Protein AF-A0A8T3AMX6-F1 (afdb_monomer_lite)

pLDDT: mean 72.96, std 14.66, range [39.31, 93.38]

Organism: Dendrobium nobile (NCBI:txid94219)

Radius of gyration: 15.53 Å; chains: 1; bounding box: 40×34×37 Å

Sequence (129 aa):
MVLRRCLKIVDELSKRNIHVQDNPCSFCRICSKTLSHLMFECDFHFMVLTRLISSFQNFYLRPTISQDLEHNRGFSVAKNLKSSTLFILNAIIYFLGTERNNRRFNSSVVFTATLSNKISRAIKRVSPK

Secondary structure (DSSP, 8-state):
-HHHHHHHHHHHHHHTT------S-TTTSSS---HHIIIII-HHHHHHHHHH-GGGGG-SS---HHHHHHHHHHS---HHHHHHHHHHHHHHHHHHHHHHHHHHHS-----HHHHHHHHHHHHHHHS--

Foldseek 3Di:
DVVVVVVVVCVVCVVVVNHPPCPPPLQPNPHRDDPCCCQFNRVLLLLLVCLQDVVCVPDPGNDRPVNVLVVVVPDPPPPVVVVLVVVLVSLSVVLVVVQSVCVVPVVDHDGSVRSSVVSVVVSVVPDDD

Structure (mmCIF, N/CA/C/O backbone):
data_AF-A0A8T3AMX6-F1
#
_entry.id   AF-A0A8T3AMX6-F1
#
loop_
_atom_site.group_PDB
_atom_site.id
_atom_site.type_symbol
_atom_site.label_atom_id
_atom_site.label_alt_id
_atom_site.label_comp_id
_atom_site.label_asym_id
_atom_site.label_entity_id
_atom_site.label_seq_id
_atom_site.pdbx_PDB_ins_code
_atom_site.Cartn_x
_atom_site.Cartn_y
_atom_site.Cartn_z
_atom_site.occupancy
_atom_site.B_iso_or_equiv
_atom_site.auth_seq_id
_atom_site.auth_comp_id
_atom_site.auth_asym_id
_atom_site.auth_atom_id
_atom_site.pdbx_PDB_model_num
ATOM 1 N N . MET A 1 1 ? 7.291 2.669 12.989 1.00 51.75 1 MET A N 1
ATOM 2 C CA . MET A 1 1 ? 6.581 2.602 11.691 1.00 51.75 1 MET A CA 1
ATOM 3 C C . MET A 1 1 ? 7.276 1.619 10.768 1.00 51.75 1 MET A C 1
ATOM 5 O O . MET A 1 1 ? 8.495 1.697 10.628 1.00 51.75 1 MET A O 1
ATOM 9 N N . VAL A 1 2 ? 6.507 0.726 10.141 1.00 55.97 2 VAL A N 1
ATOM 10 C CA . VAL A 1 2 ? 6.992 -0.290 9.183 1.00 55.97 2 VAL A CA 1
ATOM 11 C C . VAL A 1 2 ? 7.769 0.343 8.021 1.00 55.97 2 VAL A C 1
ATOM 13 O O . VAL A 1 2 ? 8.802 -0.183 7.618 1.00 55.97 2 VAL A O 1
ATOM 16 N N . LEU A 1 3 ? 7.366 1.539 7.581 1.00 57.41 3 LEU A N 1
ATOM 17 C CA . LEU A 1 3 ? 8.015 2.282 6.497 1.00 57.41 3 LEU A CA 1
ATOM 18 C C . LEU A 1 3 ? 9.514 2.545 6.735 1.00 57.41 3 LEU A C 1
ATOM 20 O O . LEU A 1 3 ? 10.331 2.327 5.844 1.00 57.41 3 LEU A O 1
ATOM 24 N N . ARG A 1 4 ? 9.900 2.924 7.964 1.00 55.91 4 ARG A N 1
ATOM 25 C CA . ARG A 1 4 ? 11.317 3.118 8.331 1.00 55.91 4 ARG A CA 1
ATOM 26 C C . ARG A 1 4 ? 12.122 1.819 8.245 1.00 55.91 4 ARG A C 1
ATOM 28 O O . ARG A 1 4 ? 13.313 1.868 7.969 1.00 55.91 4 ARG A O 1
ATOM 35 N N . ARG A 1 5 ? 11.496 0.659 8.482 1.00 58.81 5 ARG A N 1
ATOM 36 C CA . ARG A 1 5 ? 12.158 -0.648 8.333 1.00 58.81 5 ARG A CA 1
ATOM 37 C C . ARG A 1 5 ? 12.311 -1.029 6.860 1.00 58.81 5 ARG A C 1
ATOM 39 O O . ARG A 1 5 ? 13.354 -1.554 6.496 1.00 58.81 5 ARG A O 1
ATOM 46 N N . CYS A 1 6 ? 11.330 -0.714 6.014 1.00 59.69 6 CYS A N 1
ATOM 47 C CA . CYS A 1 6 ? 11.434 -0.934 4.569 1.00 59.69 6 CYS A CA 1
ATOM 48 C C . CYS A 1 6 ? 12.586 -0.141 3.934 1.00 59.69 6 CYS A C 1
ATOM 50 O O . CYS A 1 6 ? 13.272 -0.684 3.075 1.00 59.69 6 CYS A O 1
ATOM 52 N N . LEU A 1 7 ? 12.816 1.102 4.374 1.00 59.62 7 LEU A N 1
ATOM 53 C CA . LEU A 1 7 ? 13.938 1.929 3.910 1.00 59.62 7 LEU A CA 1
ATOM 54 C C . LEU A 1 7 ? 15.291 1.354 4.349 1.00 59.62 7 LEU A C 1
ATOM 56 O O . LEU A 1 7 ? 16.163 1.161 3.512 1.00 59.62 7 LEU A O 1
ATOM 60 N N . LYS A 1 8 ? 15.412 0.938 5.618 1.00 64.56 8 LYS A N 1
ATOM 61 C CA . LYS A 1 8 ? 16.628 0.275 6.119 1.00 64.56 8 LYS A CA 1
ATOM 62 C C . LYS A 1 8 ? 17.006 -0.974 5.320 1.00 64.56 8 LYS A C 1
ATOM 64 O O . LYS A 1 8 ? 18.181 -1.217 5.112 1.00 64.56 8 LYS A O 1
ATOM 69 N N . ILE A 1 9 ? 16.033 -1.766 4.864 1.00 66.69 9 ILE A N 1
ATOM 70 C CA . ILE A 1 9 ? 16.322 -2.960 4.052 1.00 66.69 9 ILE A CA 1
ATOM 71 C C . ILE A 1 9 ? 16.960 -2.573 2.712 1.00 66.69 9 ILE A C 1
ATOM 73 O O . ILE A 1 9 ? 17.858 -3.269 2.255 1.00 66.69 9 ILE A O 1
ATOM 77 N N . VAL A 1 10 ? 16.523 -1.475 2.089 1.00 65.62 10 VAL A N 1
ATOM 78 C CA . VAL A 1 10 ? 17.135 -0.993 0.841 1.00 65.62 10 VAL A CA 1
ATOM 79 C C . VAL A 1 10 ? 18.579 -0.561 1.093 1.00 65.62 10 VAL A C 1
ATOM 81 O O . VAL A 1 10 ? 19.466 -1.008 0.372 1.00 65.62 10 VAL A O 1
ATOM 84 N N . ASP A 1 11 ? 18.820 0.206 2.158 1.00 66.56 11 ASP A N 1
ATOM 85 C CA . ASP A 1 11 ? 20.166 0.661 2.525 1.00 66.56 11 ASP A CA 1
ATOM 86 C C . ASP A 1 11 ? 21.108 -0.520 2.825 1.00 66.56 11 ASP A C 1
ATOM 88 O O . ASP A 1 11 ? 22.242 -0.559 2.350 1.00 66.56 11 ASP A O 1
ATOM 92 N N . GLU A 1 12 ? 20.635 -1.524 3.572 1.00 77.31 12 GLU A N 1
ATOM 93 C CA . GLU A 1 12 ? 21.416 -2.723 3.902 1.00 77.31 12 GLU A CA 1
ATOM 94 C C . GLU A 1 12 ? 21.702 -3.613 2.681 1.00 77.31 12 GLU A C 1
ATOM 96 O O . GLU A 1 12 ? 22.755 -4.250 2.621 1.00 77.31 12 GLU A O 1
ATOM 101 N N . LEU A 1 13 ? 20.806 -3.657 1.691 1.00 73.62 13 LEU A N 1
ATOM 102 C CA . LEU A 1 13 ? 21.051 -4.364 0.428 1.00 73.62 13 LEU A CA 1
ATOM 103 C C . LEU A 1 13 ? 22.082 -3.624 -0.434 1.00 73.62 13 LEU A C 1
ATOM 105 O O . LEU A 1 13 ? 22.991 -4.262 -0.969 1.00 73.62 13 LEU A O 1
ATOM 109 N N . SER A 1 14 ? 22.009 -2.291 -0.490 1.00 76.38 14 SER A N 1
ATOM 110 C CA . SER A 1 14 ? 23.008 -1.463 -1.177 1.00 76.38 14 SER A CA 1
ATOM 111 C C . SER A 1 14 ? 24.403 -1.613 -0.572 1.00 76.38 14 SER A C 1
ATOM 113 O O . SER A 1 14 ? 25.362 -1.772 -1.321 1.00 76.38 14 SER A O 1
ATOM 115 N N . LYS A 1 15 ? 24.533 -1.673 0.763 1.00 82.69 15 LYS A N 1
ATOM 116 C CA . LYS A 1 15 ? 25.822 -1.954 1.435 1.00 82.69 15 LYS A CA 1
ATOM 117 C C . LYS A 1 15 ? 26.449 -3.287 1.016 1.00 82.69 15 LYS A C 1
ATOM 119 O O . LYS A 1 15 ? 27.660 -3.448 1.104 1.00 82.69 15 LYS A O 1
ATOM 124 N N . ARG A 1 16 ? 25.636 -4.244 0.565 1.00 83.81 16 ARG A N 1
ATOM 125 C CA . ARG A 1 16 ? 26.075 -5.564 0.084 1.00 83.81 16 ARG A CA 1
ATOM 126 C C . ARG A 1 16 ? 26.271 -5.607 -1.435 1.00 83.81 16 ARG A C 1
ATOM 128 O O . ARG A 1 16 ? 26.359 -6.693 -1.994 1.00 83.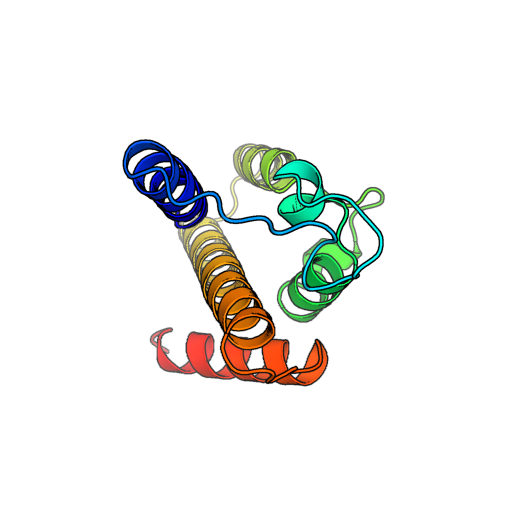81 16 ARG A O 1
ATOM 135 N N . ASN A 1 17 ? 26.303 -4.452 -2.106 1.00 78.62 17 ASN A N 1
ATOM 136 C CA . ASN A 1 17 ? 26.333 -4.311 -3.567 1.00 78.62 17 ASN A CA 1
ATOM 137 C C . ASN A 1 17 ? 25.135 -4.947 -4.299 1.00 78.62 17 ASN A C 1
ATOM 139 O O . ASN A 1 17 ? 25.152 -5.086 -5.524 1.00 78.62 17 ASN A O 1
ATOM 143 N N . ILE A 1 18 ? 24.056 -5.277 -3.581 1.00 76.19 18 ILE A N 1
ATOM 144 C CA . ILE A 1 18 ? 22.830 -5.815 -4.170 1.00 76.19 18 ILE A CA 1
ATOM 145 C C . ILE A 1 18 ? 21.960 -4.634 -4.594 1.00 76.19 18 ILE A C 1
ATOM 147 O O . ILE A 1 18 ? 21.160 -4.098 -3.824 1.00 76.19 18 ILE A O 1
ATOM 151 N N . HIS A 1 19 ? 22.124 -4.226 -5.849 1.00 68.44 19 HIS A N 1
ATOM 152 C CA . HIS A 1 19 ? 21.363 -3.132 -6.436 1.00 68.44 19 HIS A CA 1
ATOM 153 C C . HIS A 1 19 ? 19.991 -3.629 -6.883 1.00 68.44 19 HIS A C 1
ATOM 155 O O . HIS A 1 19 ? 19.812 -4.247 -7.932 1.00 68.44 19 HIS A O 1
ATOM 161 N N . VAL A 1 20 ? 18.991 -3.345 -6.056 1.00 67.25 20 VAL A N 1
ATOM 162 C CA . VAL A 1 20 ? 17.591 -3.658 -6.328 1.00 67.25 20 VAL A CA 1
ATOM 163 C C . VAL A 1 20 ? 17.067 -2.663 -7.368 1.00 67.25 20 VAL A C 1
ATOM 165 O O . VAL A 1 20 ? 16.444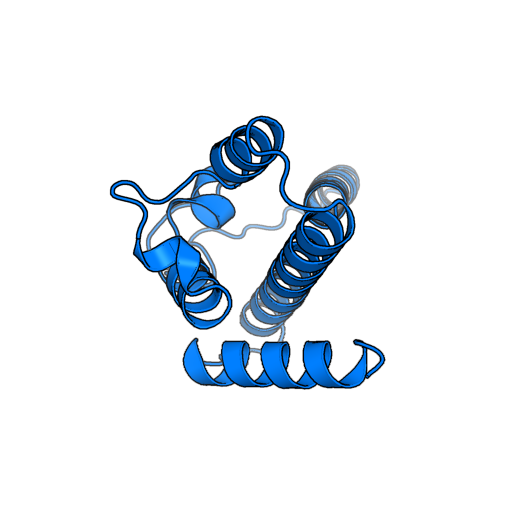 -1.662 -7.020 1.00 67.25 20 VAL A O 1
ATOM 168 N N . GLN A 1 21 ? 17.309 -2.927 -8.657 1.00 63.44 21 GLN A N 1
ATOM 169 C CA . GLN A 1 21 ? 16.654 -2.180 -9.736 1.00 63.44 21 GLN A CA 1
ATOM 170 C C . GLN A 1 21 ? 15.151 -2.443 -9.626 1.00 63.44 21 GLN A C 1
ATOM 172 O O . GLN A 1 21 ? 14.704 -3.584 -9.721 1.00 63.44 21 GLN A O 1
ATOM 177 N N . ASP A 1 22 ? 14.373 -1.432 -9.267 1.00 64.19 22 ASP A N 1
ATOM 178 C CA . ASP A 1 22 ? 12.923 -1.543 -9.065 1.00 64.19 22 ASP A CA 1
ATOM 179 C C . ASP A 1 22 ? 12.235 -0.395 -9.799 1.00 64.19 22 ASP A C 1
ATOM 181 O O . ASP A 1 22 ? 11.414 0.331 -9.242 1.00 64.19 22 ASP A O 1
ATOM 185 N N . ASN A 1 23 ? 12.674 -0.203 -11.042 1.00 65.88 23 ASN A N 1
ATOM 186 C CA . ASN A 1 23 ? 12.184 0.799 -11.963 1.00 65.88 23 ASN A CA 1
ATOM 187 C C . ASN A 1 23 ? 11.740 0.079 -13.246 1.00 65.88 23 ASN A C 1
ATOM 189 O O . ASN A 1 23 ? 12.557 -0.644 -13.818 1.00 65.88 23 ASN A O 1
ATOM 193 N N . PRO A 1 24 ? 10.489 0.254 -13.699 1.00 75.50 24 PRO A N 1
ATOM 194 C CA . PRO A 1 24 ? 9.426 1.086 -13.118 1.00 75.50 24 PRO A CA 1
ATOM 195 C C . PRO A 1 24 ? 8.737 0.448 -11.889 1.00 75.50 24 PRO A C 1
ATOM 197 O O . PRO A 1 24 ? 8.916 -0.733 -11.595 1.00 75.50 24 PRO A O 1
ATOM 200 N N . CYS A 1 25 ? 7.932 1.232 -11.159 1.00 81.81 25 CYS A N 1
ATOM 201 C CA . CYS A 1 25 ? 7.184 0.795 -9.971 1.00 81.81 25 CYS A CA 1
ATOM 202 C C . CYS A 1 25 ? 6.411 -0.519 -10.205 1.00 81.81 25 CYS A C 1
ATOM 204 O O . CYS A 1 25 ? 5.604 -0.614 -11.126 1.00 81.81 25 CYS A O 1
ATOM 206 N N . SER A 1 26 ? 6.558 -1.516 -9.325 1.00 83.38 26 SER A N 1
ATOM 207 C CA . SER A 1 26 ? 5.933 -2.844 -9.502 1.00 83.38 26 SER A CA 1
ATOM 208 C C . SER A 1 26 ? 4.392 -2.831 -9.450 1.00 83.38 26 SER A C 1
ATOM 210 O O . SER A 1 26 ? 3.743 -3.832 -9.766 1.00 83.38 26 SER A O 1
ATOM 212 N N . PHE A 1 27 ? 3.791 -1.712 -9.033 1.00 84.25 27 PHE A N 1
ATOM 213 C CA . PHE A 1 27 ? 2.343 -1.530 -8.990 1.00 84.25 27 PHE A CA 1
ATOM 214 C C . PHE A 1 27 ? 1.783 -0.883 -10.254 1.00 84.25 27 PHE A C 1
ATOM 216 O O . PHE A 1 27 ? 0.964 -1.507 -10.922 1.00 84.25 27 PHE A O 1
ATOM 223 N N . CYS A 1 28 ? 2.200 0.349 -10.564 1.00 81.44 28 CYS A N 1
ATOM 224 C CA . CYS A 1 28 ? 1.674 1.102 -11.706 1.00 81.44 28 CYS A CA 1
ATOM 225 C C . CYS A 1 28 ? 2.464 0.867 -12.997 1.00 81.44 28 CYS A C 1
ATOM 227 O O . CYS A 1 28 ? 1.948 1.160 -14.063 1.00 81.44 28 CYS A O 1
ATOM 229 N N . ARG A 1 29 ? 3.701 0.356 -12.915 1.00 81.62 29 ARG A N 1
ATOM 230 C CA . ARG A 1 29 ? 4.632 0.124 -14.036 1.00 81.62 29 ARG A CA 1
ATOM 231 C C . ARG A 1 29 ? 4.934 1.348 -14.913 1.00 81.62 29 ARG A C 1
ATOM 233 O O . ARG A 1 29 ? 5.564 1.195 -15.949 1.00 81.62 29 ARG A O 1
ATOM 240 N N . ILE A 1 30 ? 4.538 2.543 -14.477 1.00 77.38 30 ILE A N 1
ATOM 241 C CA . ILE A 1 30 ? 4.667 3.795 -15.234 1.00 77.38 30 ILE A CA 1
ATOM 242 C C . ILE A 1 30 ? 5.717 4.700 -14.588 1.00 77.38 30 ILE A C 1
ATOM 244 O O . ILE A 1 30 ? 6.685 5.100 -15.225 1.00 77.38 30 ILE A O 1
ATOM 248 N N . CYS A 1 31 ? 5.547 5.009 -13.302 1.00 75.56 31 CYS A N 1
ATOM 249 C CA . CYS A 1 31 ? 6.397 5.973 -12.613 1.00 75.56 31 CYS A CA 1
ATOM 250 C C . CYS A 1 31 ? 7.651 5.327 -12.026 1.00 75.56 31 CYS A C 1
ATOM 252 O O . CYS A 1 31 ? 7.682 4.128 -11.707 1.00 75.56 31 CYS A O 1
ATOM 254 N N . SER A 1 32 ? 8.665 6.164 -11.807 1.00 72.31 32 SER A N 1
ATOM 255 C CA . SER A 1 32 ? 9.842 5.754 -11.065 1.00 72.31 32 SER A CA 1
ATOM 256 C C . SER A 1 32 ? 9.486 5.452 -9.613 1.00 72.31 32 SER A C 1
ATOM 258 O O . SER A 1 32 ? 8.632 6.090 -8.988 1.00 72.31 32 SER A O 1
ATOM 260 N N . LYS A 1 33 ? 10.126 4.430 -9.054 1.00 69.44 33 LYS A N 1
ATOM 261 C CA . LYS A 1 33 ? 9.882 4.047 -7.669 1.00 69.44 33 LYS A CA 1
ATOM 262 C C . LYS A 1 33 ? 10.623 4.999 -6.735 1.00 69.44 33 LYS A C 1
ATOM 264 O O . LYS A 1 33 ? 11.755 4.746 -6.332 1.00 69.44 33 LYS A O 1
ATOM 269 N N . THR A 1 34 ? 9.939 6.055 -6.327 1.00 70.25 34 THR A N 1
ATOM 270 C CA . THR A 1 34 ? 10.358 6.908 -5.212 1.00 70.25 34 THR A CA 1
ATOM 271 C C . THR A 1 34 ? 9.516 6.607 -3.972 1.00 70.25 34 THR A C 1
ATOM 273 O O . THR A 1 34 ? 8.428 6.024 -4.053 1.00 70.25 34 THR A O 1
ATOM 276 N N . LEU A 1 35 ? 10.015 6.986 -2.792 1.00 68.06 35 LEU A N 1
ATOM 277 C CA . LEU A 1 35 ? 9.212 6.930 -1.568 1.00 68.06 35 LEU A CA 1
ATOM 278 C C . LEU A 1 35 ? 7.961 7.812 -1.701 1.00 68.06 35 LEU A C 1
ATOM 280 O O . LEU A 1 35 ? 6.886 7.383 -1.291 1.00 68.06 35 LEU A O 1
ATOM 284 N N . SER A 1 36 ? 8.106 8.989 -2.327 1.00 68.50 36 SER A N 1
ATOM 285 C CA . SER A 1 36 ? 6.986 9.877 -2.664 1.00 68.50 36 SER A CA 1
ATOM 286 C C . SER A 1 36 ? 5.955 9.147 -3.510 1.00 68.50 36 SER A C 1
ATOM 288 O O . SER A 1 36 ? 4.788 9.077 -3.135 1.00 68.50 36 SER A O 1
ATOM 290 N N . HIS A 1 37 ? 6.403 8.472 -4.570 1.00 76.19 37 HIS A N 1
ATOM 291 C CA . HIS A 1 37 ? 5.507 7.751 -5.451 1.00 76.19 37 HIS A CA 1
ATOM 292 C C . HIS A 1 37 ? 4.746 6.652 -4.709 1.00 76.19 37 HIS A C 1
AT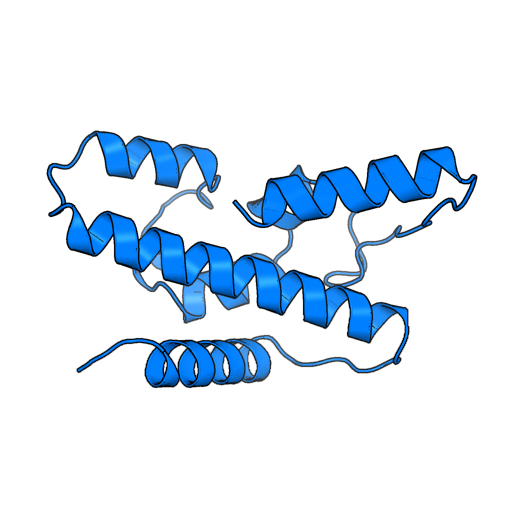OM 294 O O . HIS A 1 37 ? 3.520 6.605 -4.745 1.00 76.19 37 HIS A O 1
ATOM 300 N N . LEU A 1 38 ? 5.444 5.784 -3.973 1.00 70.62 38 LEU A N 1
ATOM 301 C CA . LEU A 1 38 ? 4.797 4.690 -3.246 1.00 70.62 38 LEU A CA 1
ATOM 302 C C . LEU A 1 38 ? 3.808 5.186 -2.186 1.00 70.62 38 LEU A C 1
ATOM 304 O O . LEU A 1 38 ? 2.779 4.548 -1.989 1.00 70.62 38 LEU A O 1
ATOM 308 N N . MET A 1 39 ? 4.099 6.301 -1.516 1.00 66.50 39 MET A N 1
ATOM 309 C CA . MET A 1 39 ? 3.256 6.814 -0.435 1.00 66.50 39 MET A CA 1
ATOM 310 C C . MET A 1 39 ? 2.113 7.704 -0.930 1.00 66.50 39 MET A C 1
ATOM 312 O O . MET A 1 39 ? 1.019 7.644 -0.371 1.00 66.50 39 MET A O 1
ATOM 316 N N . PHE A 1 40 ? 2.337 8.502 -1.975 1.00 65.62 40 PHE A N 1
ATOM 317 C CA . PHE A 1 40 ? 1.481 9.645 -2.308 1.00 65.62 40 PHE A CA 1
ATOM 318 C C . PHE A 1 40 ? 1.027 9.705 -3.761 1.00 65.62 40 PHE A C 1
ATOM 320 O O . PHE A 1 40 ? 0.062 10.405 -4.030 1.00 65.62 40 PHE A O 1
ATOM 327 N N . GLU A 1 41 ? 1.640 8.966 -4.688 1.00 72.81 41 GLU A N 1
ATOM 328 C CA . GLU A 1 41 ? 1.319 9.117 -6.122 1.00 72.81 41 GLU A CA 1
ATOM 329 C C . GLU A 1 41 ? 0.898 7.798 -6.783 1.00 72.81 41 GLU A C 1
ATOM 331 O O . GLU A 1 41 ? 0.164 7.796 -7.759 1.00 72.81 41 GLU A O 1
ATOM 336 N N . CYS A 1 42 ? 1.226 6.642 -6.213 1.00 85.06 42 CYS A N 1
ATOM 337 C CA . CYS A 1 42 ? 0.883 5.347 -6.789 1.00 85.06 42 CYS A CA 1
ATOM 338 C C . CYS A 1 42 ? -0.614 5.040 -6.635 1.00 85.06 42 CYS A C 1
ATOM 340 O O . CYS A 1 42 ? -1.070 4.772 -5.520 1.00 85.06 42 CYS A O 1
ATOM 342 N N . ASP A 1 43 ? -1.377 5.046 -7.729 1.00 86.19 43 ASP A N 1
ATOM 343 C CA . ASP A 1 43 ? -2.836 4.831 -7.712 1.00 86.19 43 ASP A CA 1
ATOM 344 C C . ASP A 1 43 ? -3.238 3.529 -7.031 1.00 86.19 43 ASP A C 1
ATOM 346 O O . ASP A 1 43 ? -4.163 3.499 -6.223 1.00 86.19 43 ASP A O 1
ATOM 350 N N . PHE A 1 44 ? -2.480 2.456 -7.269 1.00 87.81 44 PHE A N 1
ATOM 351 C CA . PHE A 1 44 ? -2.713 1.172 -6.615 1.00 87.81 44 PHE A CA 1
ATOM 352 C C . PHE A 1 44 ? -2.679 1.296 -5.085 1.00 87.81 44 PHE A C 1
ATOM 354 O O . PHE A 1 44 ? -3.540 0.755 -4.391 1.00 87.81 44 PHE A O 1
ATOM 361 N N . HIS A 1 45 ? -1.701 2.034 -4.556 1.00 85.31 45 HIS A N 1
ATOM 362 C CA . HIS A 1 45 ? -1.556 2.272 -3.121 1.00 85.31 45 HIS A CA 1
ATOM 363 C C . HIS A 1 45 ? -2.744 3.077 -2.580 1.00 85.31 45 HIS A C 1
ATOM 365 O O . HIS A 1 45 ? -3.336 2.703 -1.567 1.00 85.31 45 HIS A O 1
ATOM 371 N N . PHE A 1 46 ? -3.142 4.137 -3.291 1.00 84.00 46 PHE A N 1
ATOM 372 C CA . PHE A 1 46 ? -4.279 4.975 -2.905 1.00 84.00 46 PHE A CA 1
ATOM 373 C C . PHE A 1 46 ? -5.593 4.211 -2.885 1.00 84.00 46 PHE A C 1
ATOM 375 O O . PHE A 1 46 ? -6.376 4.323 -1.947 1.00 84.00 46 PHE A O 1
ATOM 382 N N . MET A 1 47 ? -5.823 3.404 -3.917 1.00 87.31 47 MET A N 1
ATOM 383 C CA . MET A 1 47 ? -7.028 2.604 -4.079 1.00 87.31 47 MET A CA 1
ATOM 384 C C . MET A 1 47 ? -7.185 1.555 -2.980 1.00 87.31 47 MET A C 1
ATOM 386 O O . MET A 1 47 ? -8.314 1.199 -2.644 1.00 87.31 47 MET A O 1
ATOM 390 N N . VAL A 1 48 ? -6.081 1.025 -2.447 1.00 88.44 48 VAL A N 1
ATOM 391 C CA . VAL A 1 48 ? -6.109 0.103 -1.302 1.00 88.44 48 VAL A CA 1
ATOM 392 C C . VAL A 1 48 ? -6.394 0.867 -0.014 1.00 88.44 48 VAL A C 1
ATOM 394 O O . VAL A 1 48 ? -7.193 0.407 0.800 1.00 88.44 48 VAL A O 1
ATOM 397 N N . LEU A 1 49 ? -5.780 2.040 0.150 1.00 84.81 49 LEU A N 1
ATOM 398 C CA . LEU A 1 49 ? -5.902 2.865 1.346 1.00 84.81 49 LEU A CA 1
ATOM 399 C C . LEU A 1 49 ? -7.317 3.447 1.509 1.00 84.81 49 LEU A C 1
ATOM 401 O O . LEU A 1 49 ? -7.936 3.253 2.550 1.00 84.81 49 LEU A O 1
ATOM 405 N N . THR A 1 50 ? -7.874 4.045 0.456 1.00 84.31 50 THR A N 1
ATOM 406 C CA . THR A 1 50 ? -9.246 4.597 0.431 1.00 84.31 50 THR A CA 1
ATOM 407 C C . THR A 1 50 ? -10.334 3.533 0.589 1.00 84.31 50 THR A C 1
ATOM 409 O O . THR A 1 50 ? -11.390 3.816 1.144 1.00 84.31 50 THR A O 1
ATOM 412 N N . ARG A 1 51 ? -10.079 2.286 0.164 1.00 86.81 51 ARG A N 1
ATOM 413 C CA . ARG A 1 51 ? -10.983 1.146 0.415 1.00 86.81 51 ARG A CA 1
ATOM 414 C C . ARG A 1 51 ? -11.014 0.700 1.875 1.00 86.81 51 ARG A C 1
ATOM 416 O O . ARG A 1 51 ? -11.977 0.062 2.285 1.00 86.81 51 ARG A O 1
ATOM 423 N N . LEU A 1 52 ? -9.944 0.950 2.628 1.00 84.12 52 LEU A N 1
ATOM 424 C CA . LEU A 1 52 ? -9.792 0.483 4.008 1.00 84.12 52 LEU A CA 1
ATOM 425 C C . LEU A 1 52 ? -10.063 1.577 5.035 1.00 84.12 52 LEU A C 1
ATOM 427 O O . LEU A 1 52 ? -10.481 1.274 6.148 1.00 84.12 52 LEU A O 1
ATOM 431 N N . ILE A 1 53 ? -9.836 2.833 4.661 1.00 80.38 53 ILE A N 1
ATOM 432 C CA . ILE A 1 53 ? -10.079 3.996 5.499 1.00 80.38 53 ILE A CA 1
ATOM 433 C C . ILE A 1 53 ? -10.926 4.975 4.684 1.00 80.38 53 ILE A C 1
ATOM 435 O O . ILE A 1 53 ? -10.407 5.772 3.906 1.00 80.38 53 ILE A O 1
ATOM 439 N N . SER A 1 54 ? -12.246 4.902 4.851 1.00 72.38 54 SER A N 1
ATOM 440 C CA . SER A 1 54 ? -13.202 5.721 4.094 1.00 72.38 54 SER A CA 1
ATOM 441 C C . SER A 1 54 ? -13.006 7.224 4.304 1.00 72.38 54 SER A C 1
ATOM 443 O O . SER A 1 54 ? -13.257 7.997 3.386 1.00 72.38 54 SER A O 1
ATOM 445 N N . SER A 1 55 ? -12.473 7.656 5.455 1.00 67.56 55 SER A N 1
ATOM 446 C CA . SER A 1 55 ? -12.166 9.072 5.702 1.00 67.56 55 SER A CA 1
ATOM 447 C C . SER A 1 55 ? -11.165 9.654 4.699 1.00 67.56 55 SER A C 1
ATOM 449 O O . SER A 1 55 ? -11.218 10.849 4.430 1.00 67.56 55 SER A O 1
ATOM 451 N N . PHE A 1 56 ? -10.312 8.826 4.082 1.00 67.62 56 PHE A N 1
ATOM 452 C CA . PHE A 1 56 ? -9.373 9.268 3.048 1.00 67.62 56 PHE A CA 1
ATOM 453 C C . PHE A 1 56 ? -10.043 9.652 1.724 1.00 67.62 56 PHE A C 1
ATOM 455 O O . PHE A 1 56 ? -9.408 10.305 0.901 1.00 67.62 56 PHE A O 1
ATOM 462 N N . GLN A 1 57 ? -11.307 9.271 1.507 1.00 64.69 57 GLN A N 1
ATOM 463 C CA . GLN A 1 57 ? -12.076 9.688 0.329 1.00 64.69 57 GLN A CA 1
ATOM 464 C C . GLN A 1 57 ? -12.531 11.151 0.414 1.00 64.69 57 GLN A C 1
ATOM 466 O O . GLN A 1 57 ? -12.771 11.767 -0.617 1.00 64.69 57 GLN A O 1
ATOM 471 N N . ASN A 1 58 ? -12.618 11.709 1.626 1.00 62.22 58 ASN A N 1
ATOM 472 C CA . ASN A 1 58 ? -13.140 13.058 1.861 1.00 62.22 58 ASN A CA 1
ATOM 473 C C . ASN A 1 58 ? -12.058 14.147 1.813 1.00 62.22 58 ASN A C 1
ATOM 475 O O . ASN A 1 58 ? -12.360 15.322 2.016 1.00 62.22 58 ASN A O 1
ATOM 479 N N . PHE A 1 59 ? -10.795 13.787 1.574 1.00 58.88 59 PHE A N 1
ATOM 480 C CA . PHE A 1 59 ? -9.731 14.774 1.428 1.00 58.88 59 PHE A CA 1
ATOM 481 C C . PHE A 1 59 ? -9.700 15.308 -0.006 1.00 58.88 59 PHE A C 1
ATOM 483 O O . PHE A 1 59 ? -9.552 14.547 -0.959 1.00 58.88 59 PHE A O 1
ATOM 490 N N . TYR A 1 60 ? -9.786 16.634 -0.140 1.00 43.72 60 TYR A N 1
ATOM 491 C CA . TYR A 1 60 ? -9.716 17.351 -1.421 1.00 43.72 60 TYR A CA 1
ATOM 492 C C . TYR A 1 60 ? -8.394 17.136 -2.174 1.00 43.72 60 TYR A C 1
ATOM 494 O O . TYR A 1 60 ? -8.354 17.201 -3.399 1.00 43.72 60 TYR A O 1
ATOM 502 N N . LEU A 1 61 ? -7.310 16.871 -1.445 1.00 53.59 61 LEU A N 1
ATOM 503 C CA . LEU A 1 61 ? -6.001 16.518 -1.982 1.00 53.59 61 LEU A CA 1
ATOM 504 C C . LEU A 1 61 ? -5.607 15.169 -1.405 1.00 53.59 61 LEU A C 1
ATOM 506 O O . LEU A 1 61 ? -5.830 14.933 -0.220 1.00 53.59 61 LEU A O 1
ATOM 510 N N . ARG A 1 62 ? -4.998 14.304 -2.225 1.00 58.81 62 ARG A N 1
ATOM 511 C CA . ARG A 1 62 ? -4.460 13.014 -1.784 1.00 58.81 62 ARG A CA 1
ATOM 512 C C . ARG A 1 62 ? -3.526 13.266 -0.596 1.00 58.81 62 ARG A C 1
ATOM 514 O O . ARG A 1 62 ? -2.444 13.818 -0.802 1.00 58.81 62 ARG A O 1
ATOM 521 N N . PRO A 1 63 ? -3.938 12.936 0.640 1.00 54.66 63 PRO A N 1
ATOM 522 C CA . PRO A 1 63 ? -3.223 13.416 1.803 1.00 54.66 63 PRO A CA 1
ATOM 523 C C . PRO A 1 63 ? -1.865 12.741 1.814 1.00 54.66 63 PRO A C 1
ATOM 525 O O . PRO A 1 63 ? -1.747 11.515 1.678 1.00 54.66 63 PRO A O 1
ATOM 528 N N . THR A 1 64 ? -0.818 13.540 1.990 1.00 54.47 64 THR A N 1
ATOM 529 C CA . THR A 1 64 ? 0.438 12.937 2.400 1.00 54.47 64 THR A CA 1
ATOM 530 C C . THR A 1 64 ? 0.176 12.297 3.764 1.00 54.47 64 THR A C 1
ATOM 532 O O . THR A 1 64 ? -0.350 12.937 4.664 1.00 54.47 64 THR A O 1
ATOM 535 N N . ILE A 1 65 ? 0.492 11.016 3.944 1.00 53.19 65 ILE A N 1
ATOM 536 C CA . ILE A 1 65 ? 0.485 10.313 5.243 1.00 53.19 65 ILE A CA 1
ATOM 537 C C . ILE A 1 65 ? 1.097 11.198 6.353 1.00 53.19 65 ILE A C 1
ATOM 539 O O . ILE A 1 65 ? 0.679 11.114 7.502 1.00 53.19 65 ILE A O 1
ATOM 543 N N . SER A 1 66 ? 2.035 12.090 6.009 1.00 49.75 66 SER A N 1
ATOM 544 C CA . SER A 1 66 ? 2.557 13.162 6.867 1.00 49.75 66 SER A CA 1
ATOM 545 C C . SER A 1 66 ? 1.498 14.181 7.323 1.00 49.75 66 SER A C 1
ATOM 547 O O . SER A 1 66 ? 1.381 14.416 8.521 1.00 49.75 66 SER A O 1
ATOM 549 N N . GLN A 1 67 ? 0.702 14.750 6.412 1.00 52.06 67 GLN A N 1
ATOM 550 C CA . GLN A 1 67 ? -0.418 15.642 6.739 1.00 52.06 67 GLN A CA 1
ATOM 551 C C . GLN A 1 67 ? -1.509 14.933 7.536 1.00 52.06 67 GLN A C 1
ATOM 553 O O . GLN A 1 67 ? -2.089 15.552 8.414 1.00 52.06 67 GLN A O 1
ATOM 558 N N . ASP A 1 68 ? -1.767 13.647 7.297 1.00 52.22 68 ASP A N 1
ATOM 559 C CA . ASP A 1 68 ? -2.761 12.906 8.082 1.00 52.22 68 ASP A CA 1
ATOM 560 C C . ASP A 1 68 ? -2.245 12.577 9.499 1.00 52.22 68 ASP A C 1
ATOM 562 O O . ASP A 1 68 ? -2.980 12.662 10.486 1.00 52.22 68 ASP A O 1
ATOM 566 N N . LEU A 1 69 ? -0.940 12.304 9.634 1.00 49.25 69 LEU A N 1
ATOM 567 C CA . LEU A 1 69 ? -0.264 12.194 10.930 1.00 49.25 69 LEU A CA 1
ATOM 568 C C . LEU A 1 69 ? -0.255 13.518 11.710 1.00 49.25 69 LEU A C 1
ATOM 570 O O . LEU A 1 69 ? -0.269 13.470 12.940 1.00 49.25 69 LEU A O 1
ATOM 574 N N . GLU A 1 70 ? -0.224 14.671 11.034 1.00 46.56 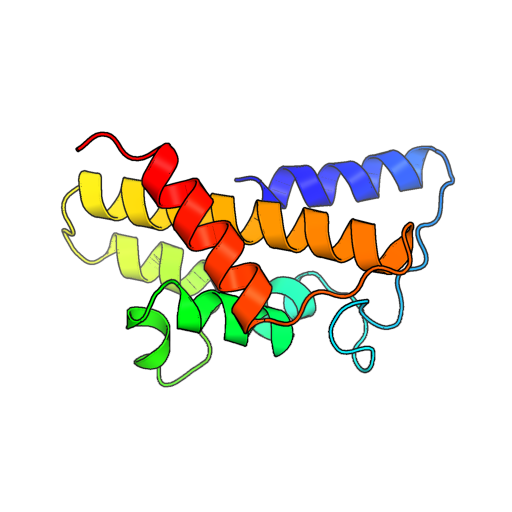70 GLU A N 1
ATOM 575 C CA . GLU A 1 70 ? -0.278 15.999 11.664 1.00 46.56 70 GLU A CA 1
ATOM 576 C C . GLU A 1 70 ? -1.705 16.515 11.900 1.00 46.56 70 GLU A C 1
ATOM 578 O O . GLU A 1 70 ? -1.986 17.037 12.976 1.00 46.56 70 GLU A O 1
ATOM 583 N N . HIS A 1 71 ? -2.647 16.288 10.983 1.00 51.03 71 HIS A N 1
ATOM 584 C CA . HIS A 1 71 ? -4.064 16.630 11.149 1.00 51.03 71 HIS A CA 1
ATOM 585 C C . HIS A 1 71 ? -4.679 15.865 12.333 1.00 51.03 71 HIS A C 1
ATOM 587 O O . HIS A 1 71 ? -5.395 16.435 13.158 1.00 51.03 71 HIS A O 1
ATOM 593 N N . ASN A 1 72 ? -4.279 14.600 12.523 1.00 47.59 72 ASN A N 1
ATOM 594 C CA . ASN A 1 72 ? -4.623 13.826 13.716 1.00 47.59 72 ASN A CA 1
ATOM 595 C C . ASN A 1 72 ? -3.950 14.323 15.010 1.00 47.59 72 ASN A C 1
ATOM 597 O O . ASN A 1 72 ? -4.325 13.857 16.087 1.00 47.59 72 ASN A O 1
ATOM 601 N N . ARG A 1 73 ? -2.968 15.236 14.985 1.00 45.12 73 ARG A N 1
ATOM 602 C CA . ARG A 1 73 ? -2.449 15.857 16.222 1.00 45.12 73 ARG A CA 1
ATOM 603 C C . ARG A 1 73 ? -3.383 16.947 16.746 1.00 45.12 73 ARG A C 1
ATOM 605 O O . ARG A 1 73 ? -3.503 17.048 17.962 1.00 45.12 73 ARG A O 1
ATOM 612 N N . GLY A 1 74 ? -4.060 17.683 15.859 1.00 40.84 74 GLY A N 1
ATOM 613 C CA . GLY A 1 74 ? -4.899 18.840 16.203 1.00 40.84 74 GLY A CA 1
ATOM 614 C C . GLY A 1 74 ? -6.285 18.504 16.760 1.00 40.84 74 GLY A C 1
ATOM 615 O O . GLY A 1 74 ? -6.776 19.215 17.631 1.00 40.84 74 GLY A O 1
ATOM 616 N N . PHE A 1 75 ? -6.907 17.399 16.337 1.00 39.31 75 PHE A N 1
ATOM 617 C CA . PHE A 1 75 ? -8.158 16.940 16.948 1.00 39.31 75 PHE A CA 1
ATOM 618 C C . PHE A 1 75 ? -7.873 16.107 18.207 1.00 39.31 75 PHE A C 1
ATOM 620 O O . PHE A 1 75 ? -7.055 15.173 18.195 1.00 39.31 75 PHE A O 1
ATOM 627 N N . SER A 1 76 ? -8.607 16.375 19.291 1.00 41.69 76 SER A N 1
ATOM 628 C CA . SER A 1 76 ? -8.685 15.526 20.488 1.00 41.69 76 SER A CA 1
ATOM 629 C C . SER A 1 76 ? -9.431 14.212 20.196 1.00 41.69 76 SER A C 1
ATOM 631 O O . SER A 1 76 ? -10.318 13.791 20.935 1.00 41.69 76 SER A O 1
ATOM 633 N N . VAL A 1 77 ? -9.109 13.550 19.083 1.00 46.84 77 VAL A N 1
ATOM 634 C CA . VAL A 1 77 ? -9.586 12.202 18.798 1.00 46.84 77 VAL A CA 1
ATOM 635 C C . VAL A 1 77 ? -9.047 11.308 19.912 1.00 46.84 77 VAL A C 1
ATOM 637 O O . VAL A 1 77 ? -7.839 11.312 20.172 1.00 46.84 77 VAL A O 1
ATOM 640 N N . ALA A 1 78 ? -9.932 10.585 20.602 1.00 52.09 78 ALA A N 1
ATOM 641 C CA . ALA A 1 78 ? -9.569 9.721 21.718 1.00 52.09 78 ALA A CA 1
ATOM 642 C C . ALA A 1 78 ? -8.318 8.895 21.371 1.00 52.09 78 ALA A C 1
ATOM 644 O O . ALA A 1 78 ? -8.210 8.338 20.277 1.00 52.09 78 ALA A O 1
ATOM 645 N N . LYS A 1 79 ? -7.358 8.814 22.297 1.00 54.81 79 LYS A N 1
ATOM 646 C CA . LYS A 1 79 ? -6.059 8.129 22.132 1.00 54.81 79 LYS A CA 1
ATOM 647 C C . LYS A 1 79 ? -6.181 6.738 21.471 1.00 54.81 79 LYS A C 1
ATOM 649 O O . LYS A 1 79 ? -5.311 6.339 20.698 1.00 54.81 79 LYS A O 1
ATOM 654 N N . ASN A 1 80 ? -7.302 6.052 21.708 1.00 52.22 80 ASN A N 1
ATOM 655 C CA . ASN A 1 80 ? -7.662 4.746 21.146 1.00 52.22 80 ASN A CA 1
ATOM 656 C C . ASN A 1 80 ? -7.932 4.761 19.628 1.00 52.22 80 ASN A C 1
ATOM 658 O O . ASN A 1 80 ? -7.495 3.856 18.918 1.00 52.22 80 ASN A O 1
ATOM 662 N N . LEU A 1 81 ? -8.592 5.799 19.111 1.00 55.97 81 LEU A N 1
ATOM 663 C CA . LEU A 1 81 ? -8.835 5.993 17.676 1.00 55.97 81 LEU A CA 1
ATOM 664 C C . LEU A 1 81 ? -7.523 6.305 16.942 1.00 55.97 81 LEU A C 1
ATOM 666 O O . LEU A 1 81 ? -7.248 5.699 15.911 1.00 55.97 81 LEU A O 1
ATOM 670 N N . LYS A 1 82 ? -6.649 7.142 17.525 1.00 63.41 82 LYS A N 1
ATOM 671 C CA . LYS A 1 82 ? -5.301 7.399 16.976 1.00 63.41 82 LYS A CA 1
ATOM 672 C C . LYS A 1 82 ? -4.469 6.114 16.903 1.00 63.41 82 LYS A C 1
ATOM 674 O O . LYS A 1 82 ? -3.837 5.849 15.884 1.00 63.41 82 LYS A O 1
ATOM 679 N N . SER A 1 83 ? -4.504 5.287 17.952 1.00 70.25 83 SER A N 1
ATOM 680 C CA . SER A 1 83 ? -3.808 3.992 17.975 1.00 70.25 83 SER A CA 1
ATOM 681 C C . SER A 1 83 ? -4.357 3.017 16.923 1.00 70.25 83 SER A C 1
ATOM 683 O O . SER A 1 83 ? -3.586 2.382 16.204 1.00 70.25 83 SER A O 1
ATOM 685 N N . SER A 1 84 ? -5.682 2.958 16.764 1.00 72.50 84 SER A N 1
ATOM 686 C CA . SER A 1 84 ? -6.351 2.072 15.800 1.00 72.50 84 SER A CA 1
ATOM 687 C C . SER A 1 84 ? -6.073 2.476 14.350 1.00 72.50 84 SER A C 1
ATOM 689 O O . SER A 1 84 ? -5.710 1.630 13.537 1.00 72.50 84 SER A O 1
ATOM 691 N N . THR A 1 85 ? -6.140 3.769 14.024 1.00 73.50 85 THR A N 1
ATOM 692 C CA . THR A 1 85 ? -5.788 4.277 12.688 1.00 73.50 85 THR A CA 1
ATOM 693 C C . THR A 1 85 ? -4.319 4.016 12.365 1.00 73.50 85 THR A C 1
ATOM 695 O O . THR A 1 85 ? -3.999 3.532 11.280 1.00 73.50 85 THR A O 1
ATOM 698 N N . LEU A 1 86 ? -3.411 4.250 13.321 1.00 75.69 86 LEU A N 1
ATOM 699 C CA . LEU A 1 86 ? -1.995 3.918 13.155 1.00 75.69 86 LEU A CA 1
ATOM 700 C C . LEU A 1 86 ? -1.780 2.416 12.942 1.00 75.69 86 LEU A C 1
ATOM 702 O O . LEU A 1 86 ? -0.952 2.036 12.112 1.00 75.69 86 LEU A O 1
ATOM 706 N N . PHE A 1 87 ? -2.508 1.559 13.657 1.00 82.81 87 PHE A N 1
ATOM 707 C CA . PHE A 1 87 ? -2.449 0.113 13.463 1.00 82.81 87 PHE A CA 1
ATOM 708 C C . PHE A 1 87 ? -2.887 -0.281 12.047 1.00 82.81 87 PHE A C 1
ATOM 710 O O . PHE A 1 87 ? -2.139 -0.971 11.350 1.00 82.81 87 PHE A O 1
ATOM 717 N N . ILE A 1 88 ? -4.034 0.229 11.586 1.00 82.88 88 ILE A N 1
ATOM 718 C CA . ILE A 1 88 ? -4.556 -0.010 10.233 1.00 82.88 88 ILE A CA 1
ATOM 719 C C . ILE A 1 88 ? -3.547 0.464 9.178 1.00 82.88 88 ILE A C 1
ATOM 721 O O . ILE A 1 88 ? -3.204 -0.297 8.275 1.00 82.88 88 ILE A O 1
ATOM 725 N N . LEU A 1 89 ? -2.994 1.673 9.319 1.00 80.00 89 LEU A N 1
ATOM 726 C CA . LEU A 1 89 ? -1.977 2.204 8.406 1.00 80.00 89 LEU A CA 1
ATOM 727 C C . LEU A 1 89 ? -0.713 1.332 8.365 1.00 80.00 89 LEU A C 1
ATOM 729 O O . LEU A 1 89 ? -0.198 1.040 7.285 1.00 80.00 89 LEU A O 1
ATOM 733 N N . ASN A 1 90 ? -0.213 0.869 9.516 1.00 81.69 90 ASN A N 1
ATOM 734 C CA . ASN A 1 90 ? 0.952 -0.023 9.542 1.00 81.69 90 ASN A CA 1
ATOM 735 C C . ASN A 1 90 ? 0.640 -1.388 8.906 1.00 81.69 90 ASN A C 1
ATOM 737 O O . ASN A 1 90 ? 1.500 -1.926 8.205 1.00 81.69 90 ASN A O 1
ATOM 741 N N . ALA A 1 91 ? -0.571 -1.923 9.094 1.00 87.69 91 ALA A N 1
ATOM 742 C CA . ALA A 1 91 ? -1.012 -3.149 8.434 1.00 87.69 91 ALA A CA 1
ATOM 743 C C . ALA A 1 91 ? -1.064 -2.970 6.908 1.00 87.69 91 ALA A C 1
ATOM 745 O O . ALA A 1 91 ? -0.501 -3.782 6.176 1.00 87.69 91 ALA A O 1
ATOM 746 N N . ILE A 1 92 ? -1.657 -1.874 6.427 1.00 86.69 92 ILE A N 1
ATOM 747 C CA . ILE A 1 92 ? -1.718 -1.528 5.000 1.00 86.69 92 ILE A CA 1
ATOM 748 C C . ILE A 1 92 ? -0.313 -1.484 4.391 1.00 86.69 92 ILE A C 1
ATOM 750 O O . ILE A 1 92 ? -0.050 -2.179 3.409 1.00 86.69 92 ILE A O 1
ATOM 754 N N . ILE A 1 93 ? 0.610 -0.740 5.012 1.00 83.25 93 ILE A N 1
ATOM 755 C CA . ILE A 1 93 ? 2.002 -0.621 4.549 1.00 83.25 93 ILE A CA 1
ATOM 756 C C . ILE A 1 93 ? 2.687 -1.993 4.499 1.00 83.25 93 ILE A C 1
ATOM 758 O O . ILE A 1 93 ? 3.386 -2.301 3.533 1.00 83.25 93 ILE A O 1
ATOM 762 N N . TYR A 1 94 ? 2.478 -2.837 5.511 1.00 87.38 94 TYR A N 1
ATOM 763 C CA . TYR A 1 94 ? 3.052 -4.182 5.556 1.00 87.38 94 TYR A CA 1
ATOM 764 C C . TYR A 1 94 ? 2.536 -5.080 4.420 1.00 87.38 94 TYR A C 1
ATOM 766 O O . TYR A 1 94 ? 3.329 -5.691 3.695 1.00 87.38 94 TYR A O 1
ATOM 774 N N . PHE A 1 95 ? 1.216 -5.146 4.228 1.00 89.75 95 PHE A N 1
ATOM 775 C CA . PHE A 1 95 ? 0.614 -5.976 3.184 1.00 89.75 95 PHE A CA 1
ATOM 776 C C . PHE A 1 95 ? 0.960 -5.476 1.780 1.00 89.75 95 PHE A C 1
ATOM 778 O O . PHE A 1 95 ? 1.222 -6.294 0.901 1.00 89.75 95 PHE A O 1
ATOM 785 N N . LEU A 1 96 ? 1.043 -4.159 1.576 1.00 87.19 96 LEU A N 1
ATOM 786 C CA . LEU A 1 96 ? 1.512 -3.581 0.317 1.00 87.19 96 LEU A CA 1
ATOM 787 C C . LEU A 1 96 ? 2.990 -3.893 0.068 1.00 87.19 96 LEU A C 1
ATOM 789 O O . LEU A 1 96 ? 3.350 -4.281 -1.040 1.00 87.19 96 LEU A O 1
ATOM 793 N N . GLY A 1 97 ? 3.848 -3.804 1.086 1.00 83.00 97 GLY A N 1
ATOM 794 C CA . GLY A 1 97 ? 5.249 -4.219 0.970 1.00 83.00 97 GLY A CA 1
ATOM 795 C C . GLY A 1 97 ? 5.393 -5.696 0.583 1.00 83.00 97 GLY A C 1
ATOM 796 O O . GLY A 1 97 ? 6.202 -6.036 -0.280 1.00 83.00 97 GLY A O 1
ATOM 797 N N . THR A 1 98 ? 4.559 -6.557 1.170 1.00 87.56 98 THR A N 1
ATOM 798 C CA . THR A 1 98 ? 4.512 -7.993 0.858 1.00 87.56 98 THR A CA 1
ATOM 799 C C . THR A 1 98 ? 4.041 -8.242 -0.574 1.00 87.56 98 THR A C 1
ATOM 801 O O . THR A 1 98 ? 4.685 -8.980 -1.314 1.00 87.56 98 THR A O 1
ATOM 804 N N . GLU A 1 99 ? 2.953 -7.593 -0.994 1.00 90.12 99 GLU A N 1
ATOM 805 C CA . GLU A 1 99 ? 2.428 -7.700 -2.359 1.00 90.12 99 GLU A CA 1
ATOM 806 C C . GLU A 1 99 ? 3.449 -7.225 -3.397 1.00 90.12 99 GLU A C 1
ATOM 808 O O . GLU A 1 99 ? 3.656 -7.885 -4.411 1.00 90.12 99 GLU A O 1
ATOM 813 N N . ARG A 1 100 ? 4.151 -6.118 -3.129 1.00 84.62 100 ARG A N 1
ATOM 814 C CA . ARG A 1 100 ? 5.229 -5.637 -4.000 1.00 84.62 100 ARG A CA 1
ATOM 815 C C . ARG A 1 100 ? 6.305 -6.707 -4.191 1.00 84.62 100 ARG A C 1
ATOM 817 O O . ARG A 1 100 ? 6.746 -6.938 -5.312 1.00 84.62 100 ARG A O 1
ATOM 824 N N . ASN A 1 101 ? 6.716 -7.366 -3.108 1.00 84.69 101 ASN A N 1
ATOM 825 C CA . ASN A 1 101 ? 7.710 -8.433 -3.182 1.00 84.69 101 ASN A CA 1
ATOM 826 C C . ASN A 1 101 ? 7.177 -9.644 -3.972 1.00 84.69 101 ASN A C 1
ATOM 828 O O . ASN A 1 101 ? 7.903 -10.176 -4.806 1.00 84.69 101 ASN A O 1
ATOM 832 N N . ASN A 1 102 ? 5.910 -10.033 -3.793 1.00 87.81 102 ASN A N 1
ATOM 833 C CA . ASN A 1 102 ? 5.291 -11.113 -4.574 1.00 87.81 102 ASN A CA 1
ATOM 834 C C . ASN A 1 102 ? 5.250 -10.809 -6.075 1.00 87.81 102 ASN A C 1
ATOM 836 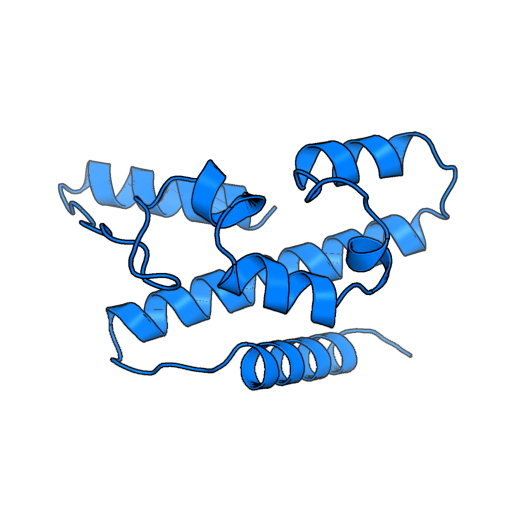O O . ASN A 1 102 ? 5.599 -11.668 -6.881 1.00 87.81 102 ASN A O 1
ATOM 840 N N . ARG A 1 103 ? 4.887 -9.580 -6.451 1.00 86.94 103 ARG A N 1
ATOM 841 C CA . ARG A 1 103 ? 4.879 -9.145 -7.855 1.00 86.94 103 ARG A CA 1
ATOM 842 C C . ARG A 1 103 ? 6.259 -9.209 -8.490 1.00 86.94 103 ARG A C 1
ATOM 844 O O . ARG A 1 103 ? 6.367 -9.459 -9.684 1.00 86.94 103 ARG A O 1
ATOM 851 N N . ARG A 1 104 ? 7.299 -8.963 -7.692 1.00 80.69 104 ARG A N 1
ATOM 852 C CA . ARG A 1 104 ? 8.685 -8.926 -8.151 1.00 80.69 104 ARG A CA 1
ATOM 853 C C . ARG A 1 104 ? 9.326 -10.309 -8.249 1.00 80.69 104 ARG A C 1
ATOM 855 O O . ARG A 1 104 ? 10.055 -10.554 -9.200 1.00 80.69 104 ARG A O 1
ATOM 862 N N . PHE A 1 105 ? 9.102 -11.171 -7.262 1.00 83.56 105 PHE A N 1
ATOM 863 C CA . PHE A 1 105 ? 9.859 -12.420 -7.122 1.00 83.56 105 PHE A CA 1
ATOM 864 C C . PHE A 1 105 ? 9.029 -13.681 -7.375 1.00 83.56 105 PHE A C 1
ATOM 866 O O . PHE A 1 105 ? 9.600 -14.712 -7.698 1.00 83.56 105 PHE A O 1
ATOM 873 N N . ASN A 1 106 ? 7.699 -13.597 -7.271 1.00 84.81 106 ASN A N 1
ATOM 874 C CA . ASN A 1 106 ? 6.795 -14.746 -7.396 1.00 84.81 106 ASN A CA 1
ATOM 875 C C . ASN A 1 106 ? 5.842 -14.635 -8.600 1.00 84.81 106 ASN A C 1
ATOM 877 O O . ASN A 1 106 ? 4.948 -15.466 -8.736 1.00 84.81 106 ASN A O 1
ATOM 881 N N . SER A 1 107 ? 5.966 -13.588 -9.430 1.00 80.12 107 SER A N 1
ATOM 882 C CA . SER A 1 107 ? 5.084 -13.300 -10.580 1.00 80.12 107 SER A CA 1
ATOM 883 C C . SER A 1 107 ? 3.579 -13.300 -10.258 1.00 80.12 107 SER A C 1
ATOM 885 O O . SER A 1 107 ? 2.740 -13.405 -11.150 1.00 80.12 107 SER A O 1
ATOM 887 N N . SER A 1 108 ? 3.217 -13.160 -8.979 1.00 83.19 108 SER A N 1
ATOM 888 C CA . SER A 1 108 ? 1.834 -13.173 -8.509 1.00 83.19 108 SER A CA 1
ATOM 889 C C . SER A 1 108 ? 1.325 -11.744 -8.383 1.00 83.19 108 SER A C 1
ATOM 891 O O . SER A 1 108 ? 1.980 -10.896 -7.774 1.00 83.19 108 SER A O 1
ATOM 893 N N . VAL A 1 109 ? 0.162 -11.473 -8.973 1.00 85.62 109 VAL A N 1
ATOM 894 C CA . VAL A 1 109 ? -0.447 -10.143 -8.999 1.00 85.62 109 VAL A CA 1
ATOM 895 C C . VAL A 1 109 ? -1.836 -10.226 -8.388 1.00 85.62 109 VAL A C 1
ATOM 897 O O . VAL A 1 109 ? -2.728 -10.881 -8.922 1.00 85.62 109 VAL A O 1
ATOM 900 N N . VAL A 1 110 ? -2.034 -9.525 -7.275 1.00 89.81 110 VAL A N 1
ATOM 901 C CA . VAL A 1 110 ? -3.332 -9.414 -6.610 1.00 89.81 110 VAL A CA 1
ATOM 902 C C . VAL A 1 110 ? -3.930 -8.035 -6.879 1.00 89.81 110 VAL A C 1
ATOM 904 O O . VAL A 1 110 ? -3.266 -7.007 -6.725 1.00 89.81 110 VAL A O 1
ATOM 907 N N . PHE A 1 111 ? -5.203 -7.997 -7.273 1.00 89.50 111 PHE A N 1
ATOM 908 C CA . PHE A 1 111 ? -5.938 -6.748 -7.483 1.00 89.50 111 PHE A CA 1
ATOM 909 C C . PHE A 1 111 ? -6.205 -6.002 -6.170 1.00 89.50 111 PHE A C 1
ATOM 911 O O . PHE A 1 111 ? -6.277 -6.601 -5.094 1.00 89.50 111 PHE A O 1
ATOM 918 N N . THR A 1 112 ? -6.414 -4.687 -6.267 1.00 89.50 112 THR A N 1
ATOM 919 C CA . THR A 1 112 ? -6.647 -3.797 -5.115 1.00 89.50 112 THR A CA 1
ATOM 920 C C . THR A 1 112 ? -7.788 -4.286 -4.223 1.00 89.50 112 THR A C 1
ATOM 922 O O . THR A 1 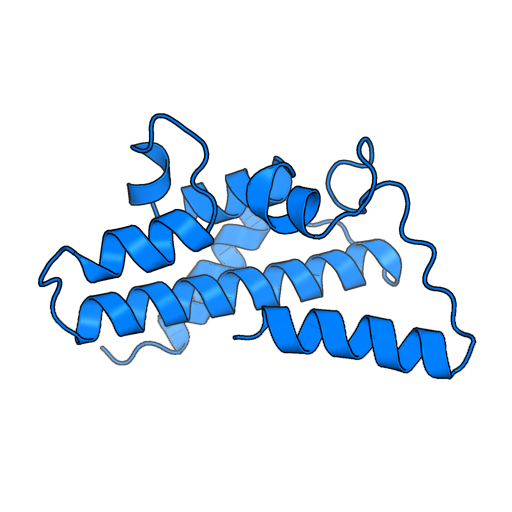112 ? -7.613 -4.368 -3.013 1.00 89.50 112 THR A O 1
ATOM 925 N N . ALA A 1 113 ? -8.919 -4.701 -4.802 1.00 91.44 113 ALA A N 1
ATOM 926 C CA . ALA A 1 113 ? -10.063 -5.226 -4.052 1.00 91.44 113 ALA A CA 1
ATOM 927 C C . ALA A 1 113 ? -9.716 -6.492 -3.246 1.00 91.44 113 ALA A C 1
ATOM 929 O O . ALA A 1 113 ? -10.033 -6.592 -2.060 1.00 91.44 113 ALA A O 1
ATOM 930 N N . THR A 1 114 ? -9.018 -7.446 -3.866 1.00 93.12 114 THR A N 1
ATOM 931 C CA . THR A 1 114 ? -8.605 -8.695 -3.213 1.00 93.12 114 THR A CA 1
ATOM 932 C C . THR A 1 114 ? -7.600 -8.429 -2.095 1.00 93.12 114 THR A C 1
ATOM 934 O O . THR A 1 114 ? -7.714 -9.009 -1.012 1.00 93.12 114 THR A O 1
ATOM 937 N N . LEU A 1 115 ? -6.652 -7.513 -2.317 1.00 93.19 115 LEU A N 1
ATOM 938 C CA . LEU A 1 115 ? -5.681 -7.119 -1.302 1.00 93.19 115 LEU A CA 1
ATOM 939 C C . LEU A 1 115 ? -6.357 -6.404 -0.124 1.00 93.19 115 LEU A C 1
ATOM 941 O O . LEU A 1 115 ? -6.111 -6.776 1.022 1.00 93.19 115 LEU A O 1
ATOM 945 N N . SER A 1 116 ? -7.258 -5.454 -0.385 1.00 92.62 116 SER A N 1
ATOM 946 C CA . SER A 1 116 ? -8.049 -4.791 0.659 1.00 92.62 116 SER A CA 1
ATOM 947 C C . SER A 1 116 ? -8.856 -5.806 1.471 1.00 92.62 116 SER A C 1
ATOM 949 O O . SER A 1 116 ? -8.795 -5.793 2.696 1.00 92.62 116 SER A O 1
ATOM 951 N N . ASN A 1 117 ? -9.523 -6.766 0.825 1.00 93.06 117 ASN A N 1
ATOM 952 C CA . ASN A 1 117 ? -10.250 -7.827 1.530 1.00 93.06 117 ASN A CA 1
ATOM 953 C C . ASN A 1 117 ? -9.333 -8.679 2.419 1.00 93.06 117 ASN A C 1
ATOM 955 O O . ASN A 1 117 ? -9.703 -9.022 3.544 1.00 93.06 117 ASN A O 1
ATOM 959 N N . LYS A 1 118 ? -8.126 -9.005 1.941 1.00 93.38 118 LYS A N 1
ATOM 960 C CA . LYS A 1 118 ? -7.118 -9.739 2.720 1.00 93.38 118 LYS A CA 1
ATOM 961 C C . LYS A 1 118 ? -6.686 -8.948 3.958 1.00 93.38 118 LYS A C 1
ATOM 963 O O . LYS A 1 118 ? -6.650 -9.517 5.048 1.00 93.38 118 LYS A O 1
ATOM 968 N N . ILE A 1 119 ? -6.428 -7.648 3.803 1.00 92.75 119 ILE A N 1
ATOM 969 C CA . ILE A 1 119 ? -6.053 -6.746 4.899 1.00 92.75 119 ILE A CA 1
ATOM 970 C C . ILE A 1 119 ? -7.195 -6.626 5.917 1.00 92.75 119 ILE A C 1
ATOM 972 O O . ILE A 1 119 ? -6.971 -6.843 7.106 1.00 92.75 119 ILE A O 1
ATOM 976 N N . SER A 1 120 ? -8.429 -6.379 5.468 1.00 92.38 120 SER A N 1
ATOM 977 C CA . SER A 1 120 ? -9.609 -6.276 6.338 1.00 92.38 120 SER A CA 1
ATOM 978 C C . SER A 1 120 ? -9.820 -7.526 7.186 1.00 92.38 120 SER A C 1
ATOM 980 O O . SER A 1 120 ? -10.087 -7.429 8.383 1.00 92.38 120 SER A O 1
ATOM 982 N N . ARG A 1 121 ? -9.681 -8.719 6.591 1.00 92.50 121 ARG A N 1
ATOM 983 C CA . ARG A 1 121 ? -9.786 -9.986 7.332 1.00 92.50 121 ARG A CA 1
ATOM 984 C C . ARG A 1 121 ? -8.668 -10.136 8.360 1.00 92.50 121 ARG A C 1
ATOM 986 O O . ARG A 1 121 ? -8.932 -10.621 9.454 1.00 92.50 121 ARG A O 1
ATOM 993 N N . ALA A 1 122 ? -7.444 -9.731 8.023 1.00 90.94 122 ALA A N 1
ATOM 994 C CA . ALA A 1 122 ? -6.315 -9.793 8.946 1.00 90.94 122 ALA A CA 1
ATOM 995 C C . ALA A 1 122 ? -6.509 -8.851 10.143 1.00 90.94 122 ALA A C 1
ATOM 997 O O . ALA A 1 122 ? -6.343 -9.278 11.280 1.00 90.94 122 ALA A O 1
ATOM 998 N N . ILE A 1 123 ? -6.943 -7.611 9.902 1.00 89.62 123 ILE A N 1
ATOM 999 C CA . ILE A 1 123 ? -7.224 -6.630 10.959 1.00 89.62 123 ILE A CA 1
ATOM 1000 C C . ILE A 1 123 ? -8.334 -7.139 11.888 1.00 89.62 123 ILE A C 1
ATOM 1002 O O . ILE A 1 123 ? -8.149 -7.156 13.101 1.00 89.62 123 ILE A O 1
ATOM 1006 N N . LYS A 1 124 ? -9.448 -7.642 11.332 1.00 88.06 124 LYS A N 1
ATOM 1007 C CA . LYS A 1 124 ? -10.570 -8.192 12.119 1.00 88.06 124 LYS A CA 1
ATOM 1008 C C . LYS A 1 124 ? -10.184 -9.379 13.006 1.00 88.06 124 LYS A C 1
ATOM 1010 O O . LYS A 1 124 ? -10.832 -9.595 14.018 1.00 88.06 124 LYS A O 1
ATOM 1015 N N . ARG A 1 125 ? -9.168 -10.160 12.624 1.00 84.06 125 ARG A N 1
ATOM 1016 C CA . ARG A 1 125 ? -8.666 -11.284 13.436 1.00 84.06 125 ARG A CA 1
ATOM 1017 C C . ARG A 1 125 ? -7.806 -10.835 14.616 1.00 84.06 125 ARG A C 1
ATOM 1019 O O . ARG A 1 125 ? -7.668 -11.596 15.562 1.00 84.06 125 ARG A O 1
ATOM 1026 N N . VAL A 1 126 ? -7.192 -9.655 14.527 1.00 79.69 126 VAL A N 1
ATOM 1027 C CA . VAL A 1 126 ? -6.229 -9.154 15.520 1.00 79.69 126 VAL A CA 1
ATOM 1028 C C . VAL A 1 126 ? -6.866 -8.146 16.478 1.00 79.69 126 VAL A C 1
ATOM 1030 O O . VAL A 1 126 ? -6.436 -8.065 17.624 1.00 79.69 126 VAL A O 1
ATOM 1033 N N . SER A 1 127 ? -7.891 -7.399 16.053 1.00 68.50 127 SER A N 1
ATOM 1034 C CA . SER A 1 127 ? -8.648 -6.542 16.972 1.00 68.50 127 SER A CA 1
ATOM 1035 C C . SER A 1 127 ? -9.440 -7.395 17.974 1.00 68.50 127 SER A C 1
ATOM 1037 O O . SER A 1 127 ? -10.289 -8.175 17.535 1.00 68.50 127 SER A O 1
ATOM 1039 N N . PRO A 1 128 ? -9.216 -7.244 19.294 1.00 55.78 128 PRO A N 1
ATOM 1040 C CA . PRO A 1 128 ? -10.130 -7.793 20.289 1.00 55.78 128 PRO A CA 1
ATOM 1041 C C . PRO A 1 128 ? -11.513 -7.141 20.129 1.00 55.78 128 PRO A C 1
ATOM 1043 O O . PRO A 1 128 ? -11.601 -5.969 19.751 1.00 55.78 128 PRO A O 1
ATOM 1046 N N . LYS A 1 129 ? -12.571 -7.932 20.347 1.00 49.50 129 LYS A N 1
ATOM 1047 C CA . LYS A 1 129 ? -13.956 -7.444 20.403 1.00 49.50 129 LYS A CA 1
ATOM 1048 C C . LYS A 1 129 ? -14.164 -6.542 21.611 1.00 49.50 129 LYS A C 1
ATOM 1050 O O . LYS A 1 129 ? -13.575 -6.861 22.666 1.00 49.50 129 LYS A O 1
#